Protein AF-A0A7C8YPT8-F1 (afdb_monomer)

Secondary structure (DSSP, 8-state):
--------HHHHHHHHHHHHHHHT--STTHHHHHHHHHHHHHHHHTTSPPPPHHHHHHTTPPTTHHHHHHHHHHHHHHHHHHHS-HHHHHHHHHHHHHHHHHHHHHTTT---TTTTHHHHTT--

pLDDT: mean 77.31, std 19.22, range [30.44, 97.25]

InterPro domains:
  IPR033060 Integrator complex subunit 7 [PTHR13322] (4-116)

Solvent-accessible surface area (backbone atoms only — not comparable to full-atom values): 7163 Å² total; per-residue (Å²): 131,85,82,71,79,71,90,42,47,68,53,45,44,52,50,39,52,52,37,55,55,22,59,70,42,85,53,86,62,41,34,53,52,28,51,53,54,47,34,53,48,53,48,56,52,55,71,40,74,63,82,50,72,73,54,28,61,75,69,73,46,64,87,63,52,44,54,54,33,50,51,54,40,53,52,51,52,50,51,45,44,74,74,41,54,72,68,46,33,51,53,52,51,51,35,54,52,57,44,54,56,50,50,70,75,36,76,87,78,60,66,17,88,64,49,66,66,63,60,64,75,71,75,121

Organism: Opuntia streptacantha (NCBI:txid393608)

Foldseek 3Di:
DPPPPQCALVNLVVLLVQLVVQCPDPDPPSNLVSLLVVLVVLQVQQPDADDDPVRCVVVVHDPCSSVVSVVSSVVSLVVCCVPDDPSSVVSSVVSVVVNVVVCVVCVPPHPGSCVCVVVVVVPD

Structure (mmCIF, N/CA/C/O backbone):
data_AF-A0A7C8YPT8-F1
#
_entry.id   AF-A0A7C8YPT8-F1
#
loop_
_atom_site.group_PDB
_atom_site.id
_atom_site.type_symbol
_atom_site.label_atom_id
_atom_site.label_alt_id
_atom_site.label_comp_id
_atom_site.label_asym_id
_atom_site.label_entity_id
_atom_site.label_seq_id
_atom_site.pdbx_PDB_ins_code
_atom_site.Cartn_x
_atom_site.Cartn_y
_atom_site.Cartn_z
_atom_site.occupancy
_atom_site.B_iso_or_equiv
_atom_site.auth_seq_id
_atom_site.auth_comp_id
_atom_site.auth_asym_id
_atom_site.auth_atom_id
_atom_site.pdbx_PDB_model_num
ATOM 1 N N . MET A 1 1 ? 22.168 18.082 -10.967 1.00 31.09 1 MET A N 1
ATOM 2 C CA . MET A 1 1 ? 21.171 17.054 -11.342 1.00 31.09 1 MET A CA 1
ATOM 3 C C . MET A 1 1 ? 20.945 16.193 -10.115 1.00 31.09 1 MET A C 1
ATOM 5 O O . MET A 1 1 ? 21.909 15.639 -9.609 1.00 31.09 1 MET A O 1
ATOM 9 N N . ARG A 1 2 ? 19.735 16.180 -9.546 1.00 30.44 2 ARG A N 1
ATOM 10 C CA . ARG A 1 2 ? 19.438 15.293 -8.415 1.00 30.44 2 ARG A CA 1
ATOM 11 C C . ARG A 1 2 ? 19.282 13.897 -9.022 1.00 30.44 2 ARG A C 1
ATOM 13 O O . ARG A 1 2 ? 18.336 13.697 -9.779 1.00 30.44 2 ARG A O 1
ATOM 20 N N . ASN A 1 3 ? 20.223 12.988 -8.773 1.00 33.19 3 ASN A N 1
ATOM 21 C CA . ASN A 1 3 ? 20.019 11.567 -9.043 1.00 33.19 3 ASN A CA 1
ATOM 22 C C . ASN A 1 3 ? 18.849 11.131 -8.155 1.00 33.19 3 ASN A C 1
ATOM 24 O O . ASN A 1 3 ? 19.042 10.845 -6.979 1.00 33.19 3 ASN A O 1
ATOM 28 N N . MET A 1 4 ? 17.621 11.191 -8.672 1.00 42.25 4 MET A N 1
ATOM 29 C CA . MET A 1 4 ? 16.529 10.428 -8.081 1.00 42.25 4 MET A CA 1
ATOM 30 C C . MET A 1 4 ? 16.918 8.969 -8.283 1.00 42.25 4 MET A C 1
ATOM 32 O O . MET A 1 4 ? 16.993 8.505 -9.422 1.00 42.25 4 MET A O 1
ATOM 36 N N . GLU A 1 5 ? 17.273 8.291 -7.194 1.00 54.94 5 GLU A N 1
ATOM 37 C CA . GLU A 1 5 ? 17.398 6.839 -7.177 1.00 54.94 5 GLU A CA 1
ATOM 38 C C . GLU A 1 5 ? 16.097 6.278 -7.756 1.00 54.94 5 GLU A C 1
ATOM 40 O O . GLU A 1 5 ? 15.027 6.501 -7.194 1.00 54.94 5 GLU A O 1
ATOM 45 N N . LYS A 1 6 ? 16.172 5.645 -8.933 1.00 64.62 6 LYS A N 1
ATOM 46 C CA . LYS A 1 6 ? 15.009 4.996 -9.547 1.00 64.62 6 LYS A CA 1
ATOM 47 C C . LYS A 1 6 ? 14.438 3.990 -8.552 1.00 64.62 6 LYS A C 1
ATOM 49 O O . LYS A 1 6 ? 15.214 3.248 -7.941 1.00 64.62 6 LYS A O 1
ATOM 54 N N . ILE A 1 7 ? 13.114 3.923 -8.421 1.00 69.56 7 ILE A N 1
ATOM 55 C CA . ILE A 1 7 ? 12.464 2.914 -7.583 1.00 69.56 7 ILE A CA 1
ATOM 56 C C . ILE A 1 7 ? 12.764 1.541 -8.196 1.00 69.56 7 ILE A C 1
ATOM 58 O O . ILE A 1 7 ? 12.231 1.155 -9.234 1.00 69.56 7 ILE A O 1
ATOM 62 N N . SER A 1 8 ? 13.685 0.822 -7.559 1.00 69.00 8 SER A N 1
ATOM 63 C CA . SER A 1 8 ? 14.116 -0.522 -7.946 1.00 69.00 8 SER A CA 1
ATOM 64 C C . SER A 1 8 ? 13.272 -1.589 -7.245 1.00 69.00 8 SER A C 1
ATOM 66 O O . SER A 1 8 ? 12.613 -1.299 -6.244 1.00 69.00 8 SER A O 1
ATOM 68 N N . ALA A 1 9 ? 13.342 -2.846 -7.699 1.00 69.88 9 ALA A N 1
ATOM 69 C CA . ALA A 1 9 ? 12.658 -3.950 -7.015 1.00 69.88 9 ALA A CA 1
ATOM 70 C C . ALA A 1 9 ? 13.082 -4.064 -5.536 1.00 69.88 9 ALA A C 1
ATOM 72 O O . ALA A 1 9 ? 12.248 -4.335 -4.677 1.00 69.88 9 ALA A O 1
ATOM 73 N N . MET A 1 10 ? 14.340 -3.738 -5.211 1.00 75.75 10 MET A N 1
ATOM 74 C CA . MET A 1 10 ? 14.842 -3.685 -3.833 1.00 75.75 10 MET A CA 1
ATOM 75 C C . MET A 1 10 ? 14.123 -2.623 -2.985 1.00 75.75 10 MET A C 1
ATOM 77 O O . MET A 1 10 ? 13.786 -2.878 -1.827 1.00 75.75 10 MET A O 1
ATOM 81 N N . CYS A 1 11 ? 13.833 -1.449 -3.558 1.00 81.31 11 CYS A N 1
ATOM 82 C CA . CYS A 1 11 ? 13.046 -0.416 -2.882 1.00 81.31 11 CYS A CA 1
ATOM 83 C C . CYS A 1 11 ? 11.631 -0.928 -2.580 1.00 81.31 11 CYS A C 1
ATOM 85 O O . CYS A 1 11 ? 11.171 -0.829 -1.441 1.00 81.31 11 CYS A O 1
ATOM 87 N N . VAL A 1 12 ? 10.962 -1.523 -3.573 1.00 85.06 12 VAL A N 1
ATOM 88 C CA . VAL A 1 12 ? 9.584 -2.026 -3.431 1.00 85.06 12 VAL A CA 1
ATOM 89 C C . VAL A 1 12 ? 9.517 -3.195 -2.441 1.00 85.06 12 VAL A C 1
ATOM 91 O O . VAL A 1 12 ? 8.609 -3.247 -1.609 1.00 85.06 12 VAL A O 1
ATOM 94 N N . MET A 1 13 ? 10.515 -4.081 -2.447 1.00 88.50 13 MET A N 1
ATOM 95 C CA . MET A 1 13 ? 10.669 -5.149 -1.457 1.00 88.50 13 MET A CA 1
ATOM 96 C C . MET A 1 13 ? 10.754 -4.586 -0.035 1.00 88.50 13 MET A C 1
ATOM 98 O O . MET A 1 13 ? 10.008 -5.013 0.852 1.00 88.50 13 MET A O 1
ATOM 102 N N . GLY A 1 14 ? 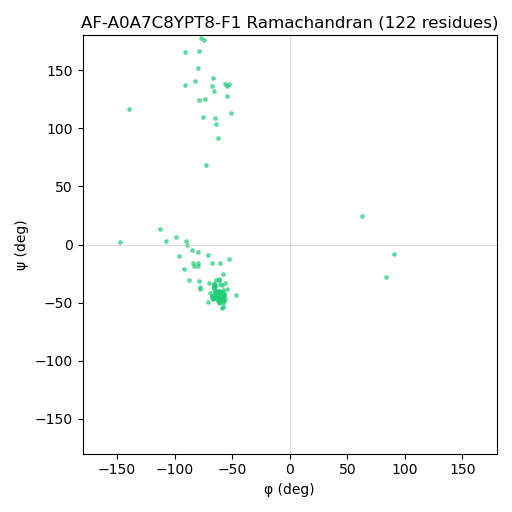11.625 -3.595 0.185 1.00 91.00 14 GLY A N 1
ATOM 103 C CA . GLY A 1 14 ? 11.753 -2.925 1.479 1.0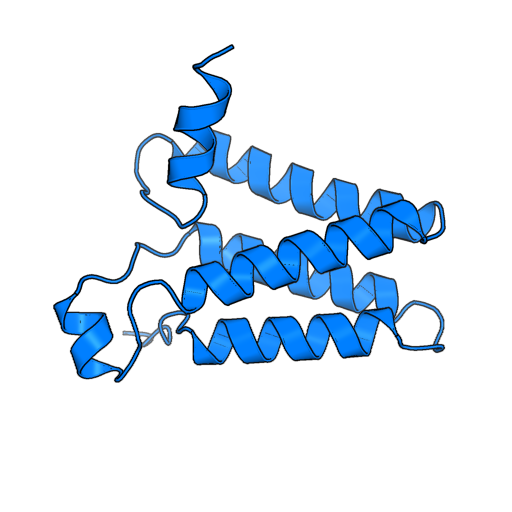0 91.00 14 GLY A CA 1
ATOM 104 C C . GLY A 1 14 ? 10.427 -2.316 1.934 1.00 91.00 14 GLY A C 1
ATOM 105 O O . GLY A 1 14 ? 10.015 -2.491 3.081 1.00 91.00 14 GLY A O 1
ATOM 106 N N . TRP A 1 15 ? 9.696 -1.685 1.015 1.00 93.38 15 TRP A N 1
ATOM 107 C CA . TRP A 1 15 ? 8.386 -1.108 1.309 1.00 93.38 15 TRP A CA 1
ATOM 108 C C . TRP A 1 15 ? 7.343 -2.163 1.671 1.00 93.38 15 TRP A C 1
ATOM 110 O O . TRP A 1 15 ? 6.578 -1.955 2.612 1.00 93.38 15 TRP A O 1
ATOM 120 N N . SER A 1 16 ? 7.331 -3.294 0.964 1.00 91.81 16 SER A N 1
ATOM 121 C CA . SER A 1 16 ? 6.472 -4.443 1.258 1.00 91.81 16 SER A CA 1
ATOM 122 C C . SER A 1 16 ? 6.729 -4.986 2.671 1.00 91.81 16 SER A C 1
ATOM 124 O O . SER A 1 16 ? 5.785 -5.255 3.413 1.00 91.81 16 SER A O 1
ATOM 126 N N . ILE A 1 17 ? 7.999 -5.114 3.072 1.00 93.62 17 ILE A N 1
ATOM 127 C CA . ILE A 1 17 ? 8.382 -5.574 4.417 1.00 93.62 17 ILE A CA 1
ATOM 128 C C . ILE A 1 17 ? 7.975 -4.554 5.487 1.00 93.62 17 ILE A C 1
ATOM 130 O O . ILE A 1 17 ? 7.436 -4.931 6.527 1.00 93.62 17 ILE A O 1
ATOM 134 N N . GLU A 1 18 ? 8.238 -3.266 5.253 1.00 95.75 18 GLU A N 1
ATOM 135 C CA . GLU A 1 18 ? 7.859 -2.200 6.184 1.00 95.75 18 GLU A CA 1
ATOM 136 C C . GLU A 1 18 ? 6.343 -2.124 6.389 1.00 95.75 18 GLU A C 1
ATOM 138 O O . GLU A 1 18 ? 5.897 -1.963 7.524 1.00 95.75 18 GLU A O 1
ATOM 143 N N . LEU A 1 19 ? 5.558 -2.272 5.316 1.00 96.69 19 LEU A N 1
ATOM 144 C CA . LEU A 1 19 ? 4.100 -2.300 5.401 1.00 96.69 19 LEU A CA 1
ATOM 145 C C . LEU A 1 19 ? 3.626 -3.477 6.254 1.00 96.69 19 LEU A C 1
ATOM 147 O O . LEU A 1 19 ? 2.855 -3.266 7.183 1.00 96.69 19 LEU A O 1
ATOM 151 N N . GLU A 1 20 ? 4.115 -4.690 5.985 1.00 95.62 20 GLU A N 1
ATOM 152 C CA . GLU A 1 20 ? 3.748 -5.878 6.767 1.00 95.62 20 GLU A CA 1
ATOM 153 C C . GLU A 1 20 ? 4.045 -5.685 8.260 1.00 95.62 20 GLU A C 1
ATOM 155 O O . GLU A 1 20 ? 3.206 -5.961 9.118 1.00 95.62 20 GLU A O 1
ATOM 160 N N . LYS A 1 21 ? 5.240 -5.173 8.582 1.00 96.50 21 LYS A N 1
ATOM 161 C CA . LYS A 1 21 ? 5.634 -4.894 9.969 1.00 96.50 21 LYS A CA 1
ATOM 162 C C . LYS A 1 21 ? 4.723 -3.852 10.617 1.00 96.50 21 LYS A C 1
ATOM 164 O O . LYS A 1 21 ? 4.328 -4.032 11.766 1.00 96.50 21 LYS A O 1
ATOM 169 N N . GLY A 1 22 ? 4.393 -2.786 9.891 1.00 96.88 22 GLY A N 1
ATOM 170 C CA . GLY A 1 22 ? 3.518 -1.721 10.373 1.00 96.88 22 GLY A CA 1
ATOM 171 C C . GLY A 1 22 ? 2.089 -2.196 10.630 1.00 96.88 22 GLY A C 1
ATOM 172 O O . GLY A 1 22 ? 1.536 -1.900 11.686 1.00 96.88 22 GLY A O 1
ATOM 173 N N . LEU A 1 23 ? 1.525 -2.996 9.721 1.00 96.06 23 LEU A N 1
ATOM 174 C CA . LEU A 1 23 ? 0.180 -3.567 9.857 1.00 96.06 23 LEU A CA 1
ATOM 175 C C . LEU A 1 23 ? 0.067 -4.538 11.040 1.00 96.06 23 LEU A C 1
ATOM 177 O O . LEU A 1 23 ? -0.956 -4.564 11.716 1.00 96.06 23 LEU A O 1
ATOM 181 N N . ARG A 1 24 ? 1.127 -5.302 11.331 1.00 94.69 24 ARG A N 1
ATOM 182 C CA . ARG A 1 24 ? 1.179 -6.225 12.483 1.00 94.69 24 ARG A CA 1
ATOM 183 C C . ARG A 1 24 ? 1.484 -5.541 13.817 1.00 94.69 24 ARG A C 1
ATOM 185 O O . ARG A 1 24 ? 1.489 -6.203 14.859 1.00 94.69 24 ARG A O 1
ATOM 192 N N . SER A 1 25 ? 1.794 -4.247 13.806 1.00 95.38 25 SER A N 1
ATOM 193 C CA . SER A 1 25 ? 2.121 -3.505 15.018 1.00 95.38 25 SER A CA 1
ATOM 194 C C . SER A 1 25 ? 0.907 -3.411 15.939 1.00 95.38 25 SER A C 1
ATOM 196 O O . SER A 1 25 ? -0.182 -3.033 15.520 1.00 95.38 25 SER A O 1
ATOM 198 N N . LYS A 1 26 ? 1.110 -3.706 17.225 1.00 92.56 26 LYS A N 1
ATOM 199 C CA . LYS A 1 26 ? 0.081 -3.541 18.267 1.00 92.56 26 LYS A CA 1
ATOM 200 C C . LYS A 1 26 ? 0.023 -2.121 18.827 1.00 92.56 26 LYS A C 1
ATOM 202 O O . LYS A 1 26 ? -0.811 -1.830 19.678 1.00 92.56 26 LYS A O 1
ATOM 207 N N . ILE A 1 27 ? 0.940 -1.255 18.398 1.00 94.50 27 ILE A N 1
ATOM 208 C CA . ILE A 1 27 ? 0.985 0.135 18.839 1.00 94.50 27 ILE A CA 1
ATOM 209 C C . ILE A 1 27 ? -0.173 0.877 18.156 1.00 94.50 27 ILE A C 1
ATOM 211 O O . ILE A 1 27 ? -0.254 0.850 16.924 1.00 94.50 27 ILE A O 1
ATOM 215 N N . PRO A 1 28 ? -1.060 1.546 18.914 1.00 90.62 28 PRO A N 1
ATOM 216 C CA . PRO A 1 28 ? -2.151 2.319 18.335 1.00 90.62 28 PRO A CA 1
ATOM 217 C C . PRO A 1 28 ? -1.637 3.348 17.321 1.00 90.62 28 PRO A C 1
ATOM 219 O O . PRO A 1 28 ? -0.635 4.014 17.560 1.00 90.62 28 PRO A O 1
ATOM 222 N N . GLY A 1 29 ? -2.312 3.467 16.178 1.00 92.31 29 GLY A N 1
ATOM 223 C CA . GLY A 1 29 ? -1.958 4.423 15.121 1.00 92.31 29 GLY A CA 1
ATOM 224 C C . GLY A 1 29 ? -0.862 3.960 14.154 1.00 92.31 29 GLY A C 1
ATOM 225 O O . GLY A 1 29 ? -0.927 4.314 12.978 1.00 92.31 29 GLY A O 1
ATOM 226 N N . HIS A 1 30 ? 0.067 3.092 14.569 1.00 95.25 30 HIS A N 1
ATOM 227 C CA . HIS A 1 30 ? 1.144 2.609 13.691 1.00 95.25 30 HIS A CA 1
ATOM 228 C C . HIS A 1 30 ? 0.652 1.936 12.392 1.00 95.25 30 HIS A C 1
ATOM 230 O O . HIS A 1 30 ? 1.219 2.224 11.334 1.00 95.25 30 HIS A O 1
ATOM 236 N N . PRO A 1 31 ? -0.393 1.081 12.406 1.00 95.75 31 PRO A N 1
ATOM 237 C CA . PRO A 1 31 ? -0.940 0.522 11.169 1.00 95.75 31 PRO A CA 1
ATOM 238 C C . PRO A 1 31 ? -1.411 1.605 10.189 1.00 95.75 31 PRO A C 1
ATOM 240 O O . PRO A 1 31 ? -1.159 1.514 8.988 1.00 95.75 31 PRO A O 1
ATOM 243 N N . ILE A 1 32 ? -2.031 2.672 10.702 1.00 97.25 32 ILE A N 1
ATOM 244 C CA . ILE A 1 32 ? -2.525 3.794 9.895 1.00 97.25 32 ILE A CA 1
ATOM 245 C C . ILE A 1 32 ? -1.363 4.578 9.285 1.00 97.25 32 ILE A C 1
ATOM 247 O O . ILE A 1 32 ? -1.389 4.885 8.092 1.00 97.25 32 ILE A O 1
ATOM 251 N N . GLU A 1 33 ? -0.321 4.858 10.065 1.00 96.88 33 GLU A N 1
ATOM 252 C CA . GLU A 1 33 ? 0.894 5.513 9.569 1.00 96.88 33 GLU A CA 1
ATOM 253 C C . GLU A 1 33 ? 1.575 4.686 8.472 1.00 96.88 33 GLU A C 1
ATOM 255 O O . GLU A 1 33 ? 1.987 5.230 7.444 1.00 96.88 33 GLU A O 1
ATOM 260 N N . ALA A 1 34 ? 1.640 3.362 8.644 1.00 97.25 34 ALA A N 1
ATOM 261 C CA . ALA A 1 34 ? 2.202 2.458 7.646 1.00 97.25 34 ALA A CA 1
ATOM 262 C C . ALA A 1 34 ? 1.408 2.490 6.329 1.00 97.25 34 ALA A C 1
ATOM 264 O O . ALA A 1 34 ? 2.005 2.581 5.251 1.00 97.25 34 ALA A O 1
ATOM 265 N N . ILE A 1 35 ? 0.072 2.497 6.408 1.00 97.12 35 ILE A N 1
ATOM 266 C CA . ILE A 1 35 ? -0.819 2.632 5.245 1.00 97.12 35 ILE A CA 1
ATOM 267 C C . ILE A 1 35 ? -0.597 3.979 4.547 1.00 97.12 35 ILE A C 1
ATOM 269 O O . ILE A 1 35 ? -0.419 4.023 3.328 1.00 97.12 35 ILE A O 1
ATOM 273 N N . GLN A 1 36 ? -0.550 5.083 5.297 1.00 95.75 36 GLN A N 1
ATOM 274 C CA . GLN A 1 36 ? -0.333 6.420 4.733 1.00 95.75 36 GLN A CA 1
ATOM 275 C C . GLN A 1 36 ? 1.038 6.549 4.059 1.00 95.75 36 GLN A C 1
ATOM 277 O O . GLN A 1 36 ? 1.133 7.058 2.936 1.00 95.75 36 GLN A O 1
ATOM 282 N N . LYS A 1 37 ? 2.095 6.040 4.705 1.00 95.75 37 LYS A N 1
ATOM 283 C CA . LYS A 1 37 ? 3.454 6.000 4.149 1.00 95.75 37 LYS A CA 1
ATOM 284 C C . LYS A 1 37 ? 3.496 5.182 2.860 1.00 95.75 37 LYS A C 1
ATOM 286 O O . LYS A 1 37 ? 4.107 5.609 1.879 1.00 95.75 37 LYS A O 1
ATOM 291 N N . MET A 1 38 ? 2.814 4.035 2.829 1.00 94.31 38 MET A N 1
ATOM 292 C CA . MET A 1 38 ? 2.690 3.240 1.608 1.00 94.31 38 MET A CA 1
ATOM 293 C C . MET A 1 38 ? 1.936 4.004 0.514 1.00 94.31 38 MET A C 1
ATOM 295 O O . MET A 1 38 ? 2.368 4.004 -0.635 1.00 94.31 38 MET A O 1
ATOM 299 N N . GLY A 1 39 ? 0.872 4.732 0.851 1.00 91.25 39 GLY A N 1
ATOM 300 C CA . GLY A 1 39 ? 0.163 5.568 -0.117 1.00 91.25 39 GLY A CA 1
ATOM 301 C C . GLY A 1 39 ? 1.048 6.627 -0.775 1.00 91.25 39 GLY A C 1
ATOM 302 O O . GLY A 1 39 ? 0.978 6.817 -1.989 1.00 91.25 39 GLY A O 1
ATOM 303 N N . GLN A 1 40 ? 1.936 7.272 -0.011 1.00 90.31 40 GLN A N 1
ATOM 304 C CA . GLN A 1 40 ? 2.919 8.214 -0.563 1.00 90.31 40 GLN A CA 1
ATOM 305 C C . GLN A 1 40 ? 3.906 7.530 -1.519 1.00 90.31 40 GLN A C 1
ATOM 307 O O . GLN A 1 40 ? 4.215 8.081 -2.576 1.00 90.31 40 GLN A O 1
ATOM 312 N N . ARG A 1 41 ? 4.356 6.320 -1.179 1.00 90.06 41 ARG A N 1
ATOM 313 C CA . ARG A 1 41 ? 5.263 5.506 -2.001 1.00 90.06 41 ARG A CA 1
ATOM 314 C C . ARG A 1 41 ? 4.611 5.037 -3.300 1.00 90.06 41 ARG A C 1
ATOM 316 O O . ARG A 1 41 ? 5.182 5.236 -4.366 1.00 90.06 41 ARG A O 1
ATOM 323 N N . LEU A 1 42 ? 3.386 4.510 -3.239 1.00 85.19 42 LEU A N 1
ATOM 324 C CA . LEU A 1 42 ? 2.604 4.131 -4.424 1.00 85.19 42 LEU A CA 1
ATOM 325 C C . LEU A 1 42 ? 2.342 5.337 -5.327 1.00 85.19 42 LEU A C 1
ATOM 327 O O . LEU A 1 42 ? 2.467 5.246 -6.548 1.00 85.19 42 LEU A O 1
ATOM 331 N N . LYS A 1 43 ? 2.041 6.490 -4.722 1.00 82.56 43 LYS A N 1
ATOM 332 C CA . LYS A 1 43 ? 1.928 7.762 -5.430 1.00 82.56 43 LYS A CA 1
ATOM 333 C C . LYS A 1 43 ? 3.223 8.099 -6.165 1.00 82.56 43 LYS A C 1
ATOM 335 O O . LYS A 1 43 ? 3.163 8.319 -7.368 1.00 82.56 43 LYS A O 1
ATOM 340 N N . GLN A 1 44 ? 4.370 8.112 -5.488 1.00 81.81 44 GLN A N 1
ATOM 341 C CA . GLN A 1 44 ? 5.669 8.385 -6.117 1.00 81.81 44 GLN A CA 1
ATOM 342 C C . GLN A 1 44 ? 5.955 7.401 -7.257 1.00 81.81 44 GLN A C 1
ATOM 344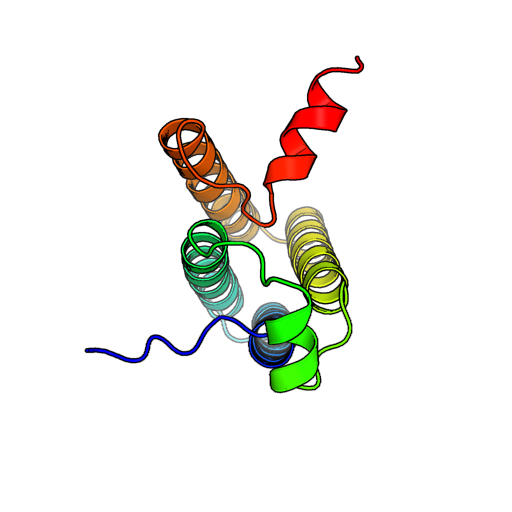 O O . GLN A 1 44 ? 6.240 7.825 -8.377 1.00 81.81 44 GLN A O 1
ATOM 349 N N . TRP A 1 45 ? 5.758 6.108 -7.011 1.00 78.94 45 TRP A N 1
ATOM 350 C CA . TRP A 1 45 ? 6.048 5.060 -7.981 1.00 78.94 45 TRP A CA 1
ATOM 351 C C . TRP A 1 45 ? 5.159 5.112 -9.223 1.00 78.94 45 TRP A C 1
ATOM 353 O O . TRP A 1 45 ? 5.640 4.932 -10.337 1.00 78.94 45 TRP A O 1
ATOM 363 N N . SER A 1 46 ? 3.885 5.484 -9.068 1.00 74.12 46 SER A N 1
ATOM 364 C CA . SER A 1 46 ? 2.970 5.688 -10.201 1.00 74.12 46 SER A CA 1
ATOM 365 C C . SER A 1 46 ? 3.421 6.787 -11.173 1.00 74.12 46 SER A C 1
ATOM 367 O O . SER A 1 46 ? 2.908 6.878 -12.289 1.00 74.12 46 SER A O 1
ATOM 369 N N . THR A 1 47 ? 4.356 7.644 -10.750 1.00 74.00 47 THR A N 1
ATOM 370 C CA . THR A 1 47 ? 4.906 8.722 -11.574 1.00 74.00 47 THR A CA 1
ATOM 371 C C . THR A 1 47 ? 6.215 8.366 -12.262 1.00 74.00 47 THR A C 1
ATOM 373 O O . THR A 1 47 ? 6.643 9.132 -13.128 1.00 74.00 47 THR A O 1
ATOM 376 N N . GLU A 1 48 ? 6.830 7.236 -11.911 1.00 72.56 48 GLU A N 1
ATOM 377 C CA . GLU A 1 48 ? 8.063 6.789 -12.544 1.00 72.56 48 GLU A CA 1
ATOM 378 C C . GLU A 1 48 ? 7.784 6.063 -13.866 1.00 72.56 48 GLU A C 1
ATOM 380 O O . GLU A 1 48 ? 6.807 5.315 -13.979 1.00 72.56 48 GLU A O 1
ATOM 385 N N . PRO A 1 49 ? 8.625 6.282 -14.892 1.00 67.44 49 PRO A N 1
ATOM 386 C CA . PRO A 1 49 ? 8.549 5.507 -16.120 1.00 67.44 49 PRO A CA 1
ATOM 387 C C . PRO A 1 49 ? 8.930 4.049 -15.841 1.00 67.44 49 PRO A C 1
ATOM 389 O O . PRO A 1 49 ? 9.853 3.788 -15.067 1.00 67.44 49 PRO A O 1
ATOM 392 N N . GLN A 1 50 ? 8.266 3.104 -16.514 1.00 67.44 50 GLN A N 1
ATOM 393 C CA . GLN A 1 50 ? 8.691 1.703 -16.504 1.00 67.44 50 GLN A CA 1
ATOM 394 C C . GLN A 1 50 ? 10.172 1.582 -16.888 1.00 67.44 50 GLN A C 1
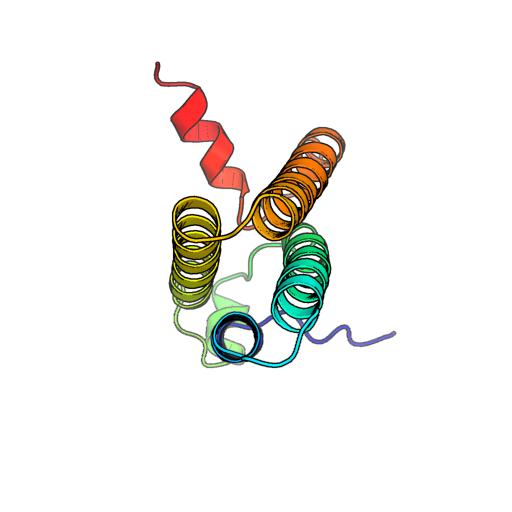ATOM 396 O O . GLN A 1 50 ? 10.667 2.265 -17.792 1.00 67.44 50 GLN A O 1
ATOM 401 N N . LEU A 1 51 ? 10.890 0.714 -16.176 1.00 68.12 51 LEU A N 1
ATOM 402 C CA . LEU A 1 51 ? 12.295 0.462 -16.455 1.00 68.12 51 LEU A CA 1
ATOM 403 C C . LEU A 1 51 ? 12.426 -0.237 -17.816 1.00 68.12 51 LEU A C 1
ATOM 405 O O . LEU A 1 51 ? 11.687 -1.156 -18.149 1.00 68.12 51 LEU A O 1
ATOM 409 N N . THR A 1 52 ? 13.386 0.201 -18.626 1.00 69.56 52 THR A N 1
ATOM 410 C CA . THR A 1 52 ? 13.727 -0.475 -19.884 1.00 69.56 52 THR A CA 1
ATOM 411 C C . THR A 1 52 ? 14.608 -1.692 -19.602 1.00 69.56 52 THR A C 1
ATOM 413 O O . THR A 1 52 ? 15.416 -1.643 -18.675 1.00 69.56 52 THR A O 1
ATOM 416 N N . MET A 1 53 ? 14.565 -2.725 -20.449 1.00 70.06 53 MET A N 1
ATOM 417 C CA . MET A 1 53 ? 15.409 -3.930 -20.313 1.00 70.06 53 MET A CA 1
ATOM 418 C C . MET A 1 53 ? 16.904 -3.653 -20.037 1.00 70.06 53 MET A C 1
ATOM 420 O O . MET A 1 53 ? 17.439 -4.262 -19.113 1.00 70.06 53 MET A O 1
ATOM 424 N N . PRO A 1 54 ? 17.581 -2.692 -20.705 1.00 74.81 54 PRO A N 1
ATOM 425 C CA . PRO A 1 54 ? 18.980 -2.371 -20.397 1.00 74.81 54 PRO A CA 1
ATOM 426 C C . PRO A 1 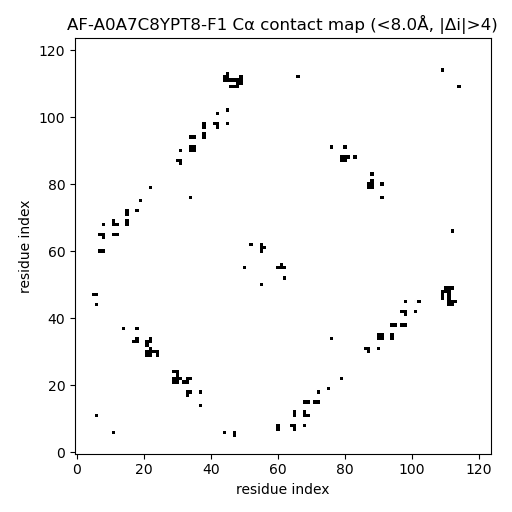54 ? 19.206 -1.870 -18.963 1.00 74.81 54 PRO A C 1
ATOM 428 O O . PRO A 1 54 ? 20.265 -2.088 -18.383 1.00 74.81 54 PRO A O 1
ATOM 431 N N . VAL A 1 55 ? 18.205 -1.208 -18.375 1.00 70.06 55 VAL A N 1
ATOM 432 C CA . VAL A 1 55 ? 18.263 -0.698 -16.999 1.00 70.06 55 VAL A CA 1
ATOM 433 C C . VAL A 1 55 ? 18.033 -1.826 -15.997 1.00 70.06 55 VAL A C 1
ATOM 435 O O . VAL A 1 55 ? 18.723 -1.855 -14.984 1.00 70.06 55 VAL A O 1
ATOM 438 N N . TYR A 1 56 ? 17.134 -2.776 -16.290 1.00 70.38 56 TYR A N 1
ATOM 439 C CA . TYR A 1 56 ? 17.006 -4.001 -15.489 1.00 70.38 56 TYR A CA 1
ATOM 440 C C . TYR A 1 56 ? 18.346 -4.750 -15.431 1.00 70.38 56 TYR A C 1
ATOM 442 O O . TYR A 1 56 ? 18.836 -5.032 -14.339 1.00 70.38 56 TYR A O 1
ATOM 450 N N . SER A 1 57 ? 18.999 -4.965 -16.581 1.00 73.38 57 SER A N 1
ATOM 451 C CA . SER A 1 57 ? 20.307 -5.635 -16.645 1.00 73.38 57 SER A CA 1
ATOM 452 C C . SER A 1 57 ? 21.414 -4.877 -15.904 1.00 73.38 57 SER A C 1
ATOM 454 O O . SER A 1 57 ? 22.189 -5.497 -15.182 1.00 73.38 57 SER A O 1
ATOM 456 N N . MET A 1 58 ? 21.479 -3.547 -16.033 1.00 75.69 58 MET A N 1
ATOM 457 C CA . MET A 1 58 ? 22.481 -2.722 -15.340 1.00 75.69 58 MET A CA 1
ATOM 458 C C . MET A 1 58 ? 22.314 -2.744 -13.813 1.00 75.69 58 MET A C 1
ATOM 460 O O . MET A 1 58 ? 23.303 -2.678 -13.088 1.00 75.69 58 MET A O 1
ATOM 464 N N . LEU A 1 59 ? 21.074 -2.823 -13.327 1.00 67.31 59 LEU A N 1
ATOM 465 C CA . LEU A 1 59 ? 20.757 -2.848 -11.897 1.00 67.31 59 LEU A CA 1
ATOM 466 C C . LEU A 1 59 ? 20.728 -4.270 -11.309 1.00 67.31 59 LEU A C 1
ATOM 468 O O . LEU A 1 59 ? 20.452 -4.419 -10.122 1.00 67.31 59 LEU A O 1
ATOM 472 N N . GLY A 1 60 ? 20.983 -5.306 -12.119 1.00 69.06 60 GLY A N 1
ATOM 473 C CA . GLY A 1 60 ? 20.876 -6.705 -11.695 1.00 69.06 60 GLY A CA 1
ATOM 474 C C . GLY A 1 60 ? 19.454 -7.116 -11.295 1.00 69.06 60 GLY A C 1
ATOM 475 O O . GLY A 1 60 ? 19.285 -8.032 -10.497 1.00 69.06 60 GLY A O 1
ATOM 476 N N . LEU A 1 61 ? 18.438 -6.418 -11.810 1.00 69.38 61 LEU A N 1
ATOM 477 C CA . LEU A 1 61 ? 17.033 -6.642 -11.479 1.00 69.38 61 LEU A CA 1
ATOM 478 C C . LEU A 1 61 ? 16.410 -7.649 -12.446 1.00 69.38 61 LEU A C 1
ATOM 480 O O . LEU A 1 61 ? 16.601 -7.547 -13.662 1.00 69.38 61 LEU A O 1
ATOM 484 N N . VAL A 1 62 ? 15.607 -8.575 -11.922 1.00 74.31 62 VAL A N 1
ATOM 485 C CA . VAL A 1 62 ? 14.815 -9.486 -12.753 1.00 74.31 62 VAL A CA 1
ATOM 486 C C . VAL A 1 62 ? 13.571 -8.738 -13.254 1.00 74.31 62 VAL A C 1
ATOM 488 O O . VAL A 1 62 ? 12.809 -8.211 -12.438 1.00 74.31 62 VAL A O 1
ATOM 491 N N . PRO A 1 63 ? 13.327 -8.659 -14.577 1.00 69.44 63 PRO A N 1
ATOM 492 C CA . PRO A 1 63 ? 12.114 -8.039 -15.103 1.00 69.44 63 PRO A CA 1
ATOM 493 C C . PRO A 1 63 ? 10.854 -8.673 -14.496 1.00 69.44 63 PRO A C 1
ATOM 495 O O . PRO A 1 63 ? 10.694 -9.892 -14.533 1.00 69.44 63 PRO A O 1
ATOM 498 N N . GLY A 1 64 ? 9.957 -7.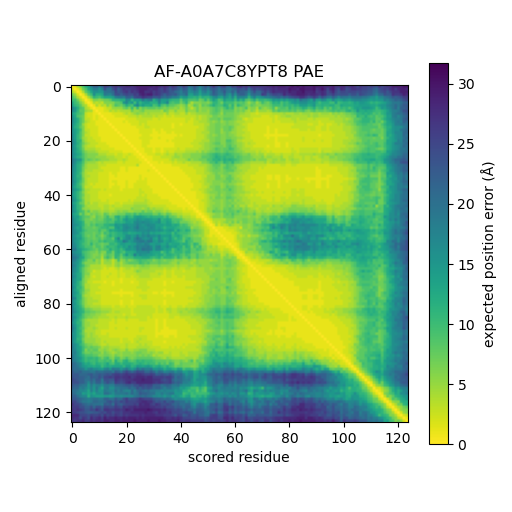851 -13.947 1.00 70.38 64 GLY A N 1
ATOM 499 C CA . GLY A 1 64 ? 8.694 -8.296 -13.347 1.00 70.38 64 GLY A CA 1
ATOM 500 C C . GLY A 1 64 ? 8.750 -8.617 -11.848 1.00 70.38 64 GLY A C 1
ATOM 501 O O . GLY A 1 64 ? 7.698 -8.805 -11.236 1.00 70.38 64 GLY A O 1
ATOM 502 N N . GLU A 1 65 ? 9.929 -8.640 -11.226 1.00 75.25 65 GLU A N 1
ATOM 503 C CA . GLU A 1 65 ? 10.068 -8.823 -9.772 1.00 75.25 65 GLU A CA 1
ATOM 504 C C . GLU A 1 65 ? 9.473 -7.643 -8.982 1.00 75.25 65 GLU A C 1
ATOM 506 O O . GLU A 1 65 ? 8.820 -7.807 -7.951 1.00 75.25 65 GLU A O 1
ATOM 511 N N . ASP A 1 66 ? 9.620 -6.438 -9.520 1.00 72.94 66 ASP A N 1
ATOM 512 C CA . ASP A 1 66 ? 8.963 -5.228 -9.041 1.00 72.94 66 ASP A CA 1
ATOM 513 C C . ASP A 1 66 ? 7.431 -5.368 -9.034 1.00 72.94 66 ASP A C 1
ATOM 515 O O . ASP A 1 66 ? 6.785 -5.021 -8.041 1.00 72.94 66 ASP A O 1
ATOM 519 N N . ARG A 1 67 ? 6.846 -5.954 -10.087 1.00 76.81 67 ARG A N 1
ATOM 520 C CA . ARG A 1 67 ? 5.404 -6.241 -10.146 1.00 76.81 67 ARG A CA 1
ATOM 521 C C . ARG A 1 67 ? 4.970 -7.239 -9.073 1.00 76.81 67 ARG A C 1
ATOM 523 O O . ARG A 1 67 ? 3.949 -7.011 -8.432 1.00 76.81 67 ARG A O 1
ATOM 530 N N . LEU A 1 68 ? 5.761 -8.282 -8.819 1.00 83.94 68 LEU A N 1
ATOM 531 C CA . LEU A 1 68 ? 5.470 -9.252 -7.759 1.00 83.94 68 LEU A CA 1
ATOM 532 C C . LEU A 1 68 ? 5.370 -8.571 -6.387 1.00 83.94 68 LEU A C 1
ATOM 534 O O . LEU A 1 68 ? 4.445 -8.844 -5.619 1.00 83.94 68 LEU A O 1
ATOM 538 N N . PHE A 1 69 ? 6.275 -7.637 -6.083 1.00 83.44 69 PHE A N 1
ATOM 539 C CA . PHE A 1 69 ? 6.187 -6.871 -4.839 1.00 83.44 69 PHE A CA 1
ATOM 540 C C . PHE A 1 69 ? 5.009 -5.889 -4.823 1.00 83.44 69 PHE A C 1
ATOM 542 O O . PHE A 1 69 ? 4.416 -5.690 -3.760 1.00 83.44 69 PHE A O 1
ATOM 549 N N . ALA A 1 70 ? 4.629 -5.310 -5.968 1.00 81.75 70 ALA A N 1
ATOM 550 C CA . ALA A 1 70 ? 3.420 -4.489 -6.072 1.00 81.75 70 ALA A CA 1
ATOM 551 C C . ALA A 1 70 ? 2.163 -5.293 -5.725 1.00 81.75 70 ALA A C 1
ATOM 553 O O . ALA A 1 70 ? 1.380 -4.871 -4.872 1.00 81.75 70 ALA A O 1
ATOM 554 N N . ASP A 1 71 ? 2.003 -6.470 -6.328 1.00 87.00 71 ASP A N 1
ATOM 555 C CA . ASP A 1 71 ? 0.863 -7.355 -6.087 1.00 87.00 71 ASP A CA 1
ATOM 556 C C . ASP A 1 71 ? 0.818 -7.778 -4.614 1.00 87.00 71 ASP A C 1
ATOM 558 O O . ASP A 1 71 ? -0.231 -7.740 -3.969 1.00 87.00 71 ASP A O 1
ATOM 562 N N . ALA A 1 72 ? 1.981 -8.068 -4.028 1.00 91.06 72 ALA A N 1
ATOM 563 C CA . ALA A 1 72 ? 2.088 -8.401 -2.616 1.00 91.06 72 ALA A CA 1
ATOM 564 C C . ALA A 1 72 ? 1.722 -7.217 -1.692 1.00 91.06 72 ALA A C 1
ATOM 566 O O . ALA A 1 72 ? 1.182 -7.428 -0.604 1.00 91.06 72 ALA A O 1
ATOM 567 N N . ILE A 1 73 ? 2.006 -5.969 -2.077 1.00 92.06 73 ILE A N 1
ATOM 568 C CA . ILE A 1 73 ? 1.554 -4.773 -1.343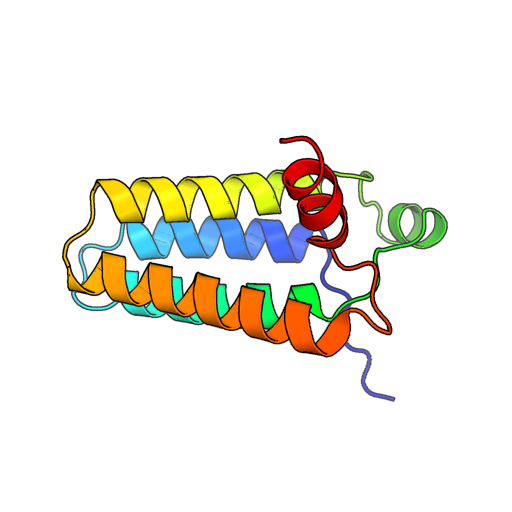 1.00 92.06 73 ILE A CA 1
ATOM 569 C C . ILE A 1 73 ? 0.030 -4.636 -1.438 1.00 92.06 73 ILE A C 1
ATOM 571 O O . ILE A 1 73 ? -0.625 -4.407 -0.420 1.00 92.06 73 ILE A O 1
ATOM 575 N N . LEU A 1 74 ? -0.535 -4.795 -2.637 1.00 91.38 74 LEU A N 1
ATOM 576 C CA . LEU A 1 74 ? -1.978 -4.692 -2.867 1.00 91.38 74 LEU A CA 1
ATOM 577 C C . LEU A 1 74 ? -2.752 -5.745 -2.073 1.00 91.38 74 LEU A C 1
ATOM 579 O O . LEU A 1 74 ? -3.725 -5.404 -1.403 1.00 91.38 74 LEU A O 1
ATOM 583 N N . LEU A 1 75 ? -2.282 -6.993 -2.082 1.00 94.56 75 LEU A N 1
ATOM 584 C CA . LEU A 1 75 ? -2.880 -8.085 -1.314 1.00 94.56 75 LEU A CA 1
ATOM 585 C C . LEU A 1 75 ? -2.861 -7.810 0.194 1.00 94.56 75 LEU A C 1
ATOM 587 O O . LEU A 1 75 ? -3.866 -8.033 0.859 1.00 94.56 75 LEU A O 1
ATOM 591 N N . ARG A 1 76 ? -1.769 -7.257 0.735 1.00 95.31 76 ARG A N 1
ATOM 592 C CA . ARG A 1 76 ? -1.695 -6.880 2.161 1.00 95.31 76 ARG A CA 1
ATOM 593 C C . ARG A 1 76 ? -2.659 -5.763 2.529 1.00 95.31 76 ARG A C 1
ATOM 595 O O . ARG A 1 76 ? -3.270 -5.802 3.591 1.00 95.31 76 ARG A O 1
ATOM 602 N N . LEU A 1 77 ? -2.797 -4.761 1.662 1.00 95.88 77 LEU A N 1
ATOM 603 C CA . LEU A 1 77 ? -3.781 -3.699 1.865 1.00 95.88 77 LEU A CA 1
ATOM 604 C C . LEU A 1 77 ? -5.211 -4.248 1.773 1.00 95.88 77 LEU A C 1
ATOM 606 O O . LEU A 1 77 ? -6.064 -3.820 2.542 1.00 95.88 77 LEU A O 1
ATOM 610 N N . ALA A 1 78 ? -5.477 -5.204 0.881 1.00 95.94 78 ALA A N 1
ATOM 611 C CA . ALA A 1 78 ? -6.778 -5.863 0.788 1.00 95.94 78 ALA A CA 1
ATOM 612 C C . ALA A 1 78 ? -7.088 -6.696 2.043 1.00 95.94 78 ALA A C 1
ATOM 614 O O . ALA A 1 78 ? -8.174 -6.570 2.606 1.00 95.94 78 ALA A O 1
ATOM 615 N N . ASP A 1 79 ? -6.126 -7.476 2.532 1.00 96.38 79 ASP A N 1
ATOM 616 C CA . ASP A 1 79 ? -6.267 -8.254 3.767 1.00 96.38 79 ASP A CA 1
ATOM 617 C C . ASP A 1 79 ? -6.522 -7.350 4.986 1.00 96.38 79 ASP A C 1
ATOM 619 O O . ASP A 1 79 ? -7.478 -7.554 5.741 1.00 96.38 79 ASP A O 1
ATOM 623 N N . ALA A 1 80 ? -5.755 -6.261 5.117 1.00 96.12 80 ALA A N 1
ATOM 624 C CA . A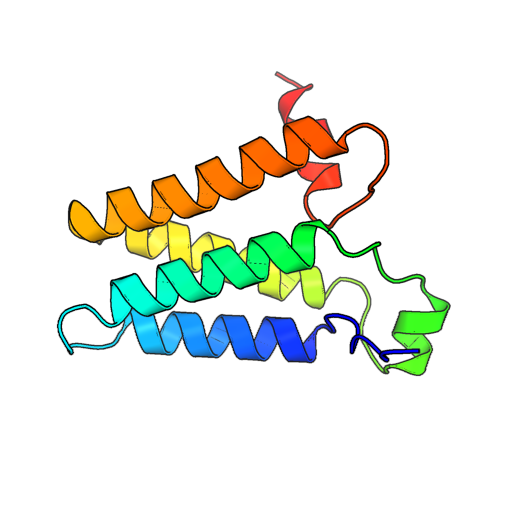LA A 1 80 ? -5.962 -5.251 6.156 1.00 96.12 80 ALA A CA 1
ATOM 625 C C . ALA A 1 80 ? -7.309 -4.519 6.021 1.00 96.12 80 ALA A C 1
ATOM 627 O O . ALA A 1 80 ? -7.893 -4.105 7.020 1.00 96.12 80 ALA A O 1
ATOM 628 N N . PHE A 1 81 ? -7.830 -4.357 4.803 1.00 97.00 81 PHE A N 1
ATOM 629 C CA . PHE A 1 81 ? -9.156 -3.785 4.582 1.00 97.00 81 PHE A CA 1
ATOM 630 C C . PHE A 1 81 ? -10.264 -4.728 5.058 1.00 97.00 81 PHE A C 1
ATOM 632 O O . PHE A 1 81 ? -11.227 -4.277 5.679 1.00 97.00 81 PHE A O 1
ATOM 639 N N . VAL A 1 82 ? -10.135 -6.028 4.786 1.00 96.75 82 VAL A N 1
ATOM 640 C CA . VAL A 1 82 ? -11.122 -7.037 5.197 1.00 96.75 82 VAL A CA 1
ATOM 641 C C . VAL A 1 82 ? -11.145 -7.192 6.718 1.00 96.75 82 VAL A C 1
ATOM 643 O O . VAL A 1 82 ? -12.223 -7.222 7.315 1.00 96.75 82 VAL A O 1
ATOM 646 N N . THR A 1 83 ? -9.970 -7.253 7.344 1.00 94.62 83 THR A N 1
ATOM 647 C CA . THR A 1 83 ? -9.816 -7.566 8.776 1.00 94.62 83 THR A CA 1
ATOM 648 C C . THR A 1 83 ? -9.804 -6.339 9.692 1.00 94.62 83 THR A C 1
ATOM 650 O O . THR A 1 83 ? -10.069 -6.465 10.888 1.00 94.62 83 THR A O 1
ATOM 653 N N . GLY A 1 84 ? -9.508 -5.153 9.155 1.00 92.50 84 GLY A N 1
ATOM 654 C CA . GLY A 1 84 ? -9.319 -3.928 9.925 1.00 92.50 84 GLY A CA 1
ATOM 655 C C . GLY A 1 84 ? -10.604 -3.234 10.383 1.00 92.50 84 GLY A C 1
ATOM 656 O O . GLY A 1 84 ? -11.716 -3.489 9.907 1.00 92.50 84 GLY A O 1
ATOM 657 N N . ASP A 1 85 ? -10.427 -2.292 11.306 1.00 94.00 85 ASP A N 1
ATOM 658 C CA . ASP A 1 85 ? -11.486 -1.412 11.794 1.00 94.00 85 ASP A CA 1
ATOM 659 C C . ASP A 1 85 ? -11.866 -0.323 10.768 1.00 94.00 85 ASP A C 1
ATOM 661 O O . ASP A 1 85 ? -11.275 -0.187 9.693 1.00 94.00 85 ASP A O 1
ATOM 665 N N . ASN A 1 86 ? -12.882 0.483 11.088 1.00 96.38 86 ASN A N 1
ATOM 666 C CA . ASN A 1 86 ? -13.351 1.532 10.179 1.00 96.38 86 ASN A CA 1
ATOM 667 C C . ASN A 1 86 ? -12.264 2.569 9.862 1.00 96.38 86 ASN A C 1
ATOM 669 O O . ASN A 1 86 ? -12.203 3.064 8.737 1.00 96.38 86 ASN A O 1
ATOM 673 N N . VAL A 1 87 ? -11.387 2.876 10.822 1.00 95.69 87 VAL A N 1
ATOM 674 C CA . VAL A 1 87 ? -10.280 3.823 10.629 1.00 95.69 87 VAL A CA 1
ATOM 675 C C . VAL A 1 87 ? -9.295 3.276 9.594 1.00 95.69 87 VAL A C 1
ATOM 677 O O . VAL A 1 87 ? -8.927 3.982 8.652 1.00 95.69 87 VAL A O 1
ATOM 680 N N . THR A 1 88 ? -8.935 2.000 9.720 1.00 95.62 88 THR A N 1
ATOM 681 C CA . THR A 1 88 ? -8.057 1.280 8.790 1.00 95.62 88 THR A CA 1
ATOM 682 C C . THR A 1 88 ? -8.657 1.244 7.389 1.00 95.62 88 THR A C 1
ATOM 684 O O . THR A 1 88 ? -7.992 1.607 6.415 1.00 95.62 88 THR A O 1
ATOM 687 N N . LYS A 1 89 ? -9.946 0.906 7.279 1.00 97.25 89 LYS A N 1
ATOM 688 C CA . LYS A 1 89 ? -10.672 0.885 6.001 1.00 97.25 89 LYS A CA 1
ATOM 689 C C . LYS A 1 89 ? -10.666 2.248 5.312 1.00 97.25 89 LYS A C 1
ATOM 691 O O . LYS A 1 89 ? -10.348 2.331 4.125 1.00 97.25 89 LYS A O 1
ATOM 696 N N . ILE A 1 90 ? -10.960 3.321 6.050 1.00 96.94 90 ILE A N 1
ATOM 697 C CA . ILE A 1 90 ? -10.939 4.695 5.523 1.00 96.94 90 ILE A CA 1
ATOM 698 C C . ILE A 1 90 ? -9.530 5.075 5.052 1.00 96.94 90 ILE A C 1
ATOM 700 O O . ILE A 1 90 ? -9.381 5.649 3.970 1.00 96.94 90 ILE A O 1
ATOM 704 N N . ALA A 1 91 ? -8.492 4.740 5.823 1.00 96.25 91 ALA A N 1
ATOM 705 C CA . ALA A 1 91 ? -7.109 5.016 5.441 1.00 96.25 91 ALA A CA 1
ATOM 706 C C . ALA A 1 91 ? -6.738 4.328 4.116 1.00 96.25 91 ALA A C 1
ATOM 708 O O . ALA A 1 91 ? -6.191 4.974 3.220 1.00 96.25 91 ALA A O 1
ATOM 709 N N . ILE A 1 92 ? -7.099 3.053 3.958 1.00 96.50 92 ILE A N 1
ATOM 710 C CA . ILE A 1 92 ? -6.829 2.270 2.744 1.00 96.50 92 ILE A CA 1
ATOM 711 C C . ILE A 1 92 ? -7.599 2.830 1.541 1.00 96.50 92 ILE A C 1
ATOM 713 O O . ILE A 1 92 ? -7.006 3.064 0.485 1.00 96.50 92 ILE A O 1
ATOM 717 N N . ILE A 1 93 ? -8.894 3.129 1.700 1.00 95.81 93 ILE A N 1
ATOM 718 C CA . ILE A 1 93 ? -9.709 3.751 0.643 1.00 95.81 93 ILE A CA 1
ATOM 719 C C . ILE A 1 93 ? -9.089 5.080 0.192 1.00 95.81 93 ILE A C 1
ATOM 721 O O . ILE A 1 93 ? -8.981 5.335 -1.008 1.00 95.81 93 ILE A O 1
ATOM 725 N N . ASN A 1 94 ? -8.635 5.916 1.131 1.00 93.94 94 ASN A N 1
ATOM 726 C CA . ASN A 1 94 ? -7.997 7.192 0.808 1.00 93.94 94 ASN A CA 1
ATOM 727 C C . ASN A 1 94 ? -6.715 7.011 -0.011 1.00 93.94 94 ASN A C 1
ATOM 729 O O . ASN A 1 94 ? -6.490 7.768 -0.962 1.00 93.94 94 ASN A O 1
ATOM 733 N N . VAL A 1 95 ? -5.905 5.996 0.308 1.00 91.44 95 VAL A N 1
ATOM 734 C CA . VAL A 1 95 ? -4.725 5.644 -0.491 1.00 91.44 95 VAL A CA 1
ATOM 735 C C . VAL A 1 95 ? -5.137 5.315 -1.926 1.00 91.44 95 VAL A C 1
ATOM 737 O O . VAL A 1 95 ? -4.667 5.983 -2.851 1.00 91.44 95 VAL A O 1
ATOM 740 N N . PHE A 1 96 ? -6.070 4.381 -2.124 1.00 88.56 96 PHE A N 1
ATOM 741 C CA . PHE A 1 96 ? -6.521 3.981 -3.463 1.00 88.56 96 PHE A CA 1
ATOM 742 C C . PHE A 1 96 ? -7.151 5.131 -4.255 1.00 88.56 96 PHE A C 1
ATOM 744 O O . PHE A 1 96 ? -6.777 5.361 -5.409 1.00 88.56 96 PHE A O 1
ATOM 751 N N . LEU A 1 97 ? -8.042 5.914 -3.641 1.00 87.38 97 LEU A N 1
ATOM 752 C CA . LEU A 1 97 ? -8.652 7.082 -4.284 1.00 87.38 97 LEU A CA 1
ATOM 753 C C . LEU A 1 97 ? -7.599 8.105 -4.721 1.00 87.38 97 LEU A C 1
ATOM 755 O O . LEU A 1 97 ? -7.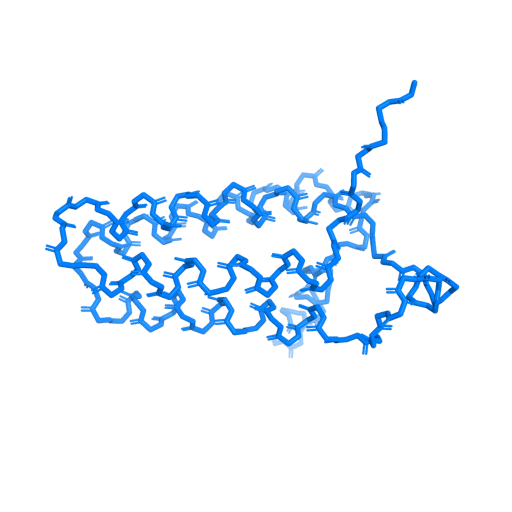704 8.673 -5.812 1.00 87.38 97 LEU A O 1
ATOM 759 N N . SER A 1 98 ? -6.575 8.341 -3.895 1.00 82.75 98 SER A N 1
ATOM 760 C CA . SER A 1 98 ? -5.494 9.273 -4.226 1.00 82.75 98 SER A CA 1
ATOM 761 C C . SER A 1 98 ? -4.649 8.796 -5.413 1.00 82.75 98 SER A C 1
ATOM 763 O O . SER A 1 98 ? -4.217 9.625 -6.221 1.00 82.75 98 SER A O 1
ATOM 765 N N . THR A 1 99 ? -4.457 7.482 -5.549 1.00 77.06 99 THR A N 1
ATOM 766 C CA . THR A 1 99 ? -3.748 6.853 -6.670 1.00 77.06 99 THR A CA 1
ATOM 767 C C . THR A 1 99 ? -4.579 6.945 -7.949 1.00 77.06 99 THR A C 1
ATOM 769 O O . THR A 1 99 ? -4.103 7.472 -8.954 1.00 77.06 99 THR A O 1
ATOM 772 N N . VAL A 1 100 ? -5.862 6.563 -7.904 1.00 75.62 100 VAL A N 1
ATOM 773 C CA . VAL A 1 100 ? -6.773 6.617 -9.065 1.00 75.62 100 VAL A CA 1
ATOM 774 C C . VAL A 1 100 ? -6.923 8.041 -9.604 1.00 75.62 100 VAL A C 1
ATOM 776 O O . VAL A 1 100 ? -6.868 8.257 -10.818 1.00 75.62 100 VAL A O 1
ATOM 779 N N . ARG A 1 101 ? -7.079 9.037 -8.720 1.00 76.94 101 ARG A N 1
ATOM 780 C CA . ARG A 1 101 ? -7.169 10.455 -9.115 1.00 76.94 101 ARG A CA 1
ATOM 781 C C . ARG A 1 101 ? -5.929 10.924 -9.876 1.00 76.94 101 ARG A C 1
ATOM 783 O O . ARG A 1 101 ? -6.057 11.719 -10.800 1.00 76.94 101 ARG A O 1
ATOM 790 N N . GLN A 1 102 ? -4.749 10.424 -9.524 1.00 70.69 102 GLN A N 1
ATOM 791 C CA . GLN A 1 102 ? -3.509 10.777 -10.215 1.00 70.69 102 GLN A CA 1
ATOM 792 C C . GLN A 1 102 ? -3.336 10.060 -11.545 1.00 70.69 102 GLN A C 1
ATOM 794 O O . GLN A 1 102 ? -2.852 10.668 -12.496 1.00 70.69 102 GLN A O 1
ATOM 799 N N . CYS A 1 103 ? -3.763 8.800 -11.643 1.00 64.25 103 CYS A N 1
ATOM 800 C CA . CYS A 1 103 ? -3.807 8.110 -12.927 1.00 64.25 103 CYS A CA 1
ATOM 801 C C . CYS A 1 103 ? -4.704 8.888 -13.901 1.00 64.25 103 CYS A C 1
ATOM 803 O O . CYS A 1 103 ? -4.256 9.215 -14.996 1.00 64.25 103 CYS A O 1
ATOM 805 N N . LYS A 1 104 ? -5.907 9.302 -13.460 1.00 63.84 104 LYS A N 1
ATOM 806 C CA . LYS A 1 104 ? -6.871 10.099 -14.251 1.00 63.84 104 LYS A CA 1
ATOM 807 C C . LYS A 1 104 ? -6.288 11.394 -14.829 1.00 63.84 104 LYS A C 1
ATOM 809 O O . LYS A 1 104 ? -6.593 11.728 -15.967 1.00 63.84 104 LYS A O 1
ATOM 814 N N . THR A 1 105 ? -5.426 12.097 -14.095 1.00 59.59 105 THR A N 1
ATOM 815 C CA . THR A 1 105 ? -4.796 13.341 -14.576 1.00 59.59 105 THR A CA 1
ATOM 816 C C . THR A 1 105 ? -3.563 13.108 -15.453 1.00 59.59 105 THR A C 1
ATOM 818 O O . THR A 1 105 ? -3.171 14.004 -16.200 1.00 59.59 105 THR A O 1
ATOM 821 N N . LYS A 1 106 ? -2.951 11.918 -15.395 1.00 54.62 106 LYS A N 1
ATOM 822 C CA . LYS A 1 106 ? -1.711 11.572 -16.111 1.00 54.62 106 LYS A CA 1
ATOM 823 C C . LYS A 1 106 ? -1.883 10.622 -17.300 1.00 54.62 106 LYS A C 1
ATOM 825 O O . LYS A 1 106 ? -0.878 10.333 -17.952 1.00 54.62 106 LYS A O 1
ATOM 830 N N . TYR A 1 107 ? -3.111 10.217 -17.651 1.00 48.12 107 TYR A N 1
ATOM 831 C CA . TYR A 1 107 ? -3.415 9.403 -18.849 1.00 48.12 107 TYR A CA 1
ATOM 832 C C . TYR A 1 107 ? -2.852 9.967 -20.166 1.00 48.12 107 TYR A C 1
ATOM 834 O O . TYR A 1 107 ? -2.798 9.250 -21.155 1.00 48.12 107 TYR A O 1
ATOM 842 N N . ALA A 1 108 ? -2.383 11.217 -20.194 1.00 47.16 108 ALA A N 1
ATOM 843 C CA . ALA A 1 108 ? -1.714 11.776 -21.360 1.00 47.16 108 ALA A CA 1
ATOM 844 C C . ALA A 1 108 ? -0.229 11.375 -21.519 1.00 47.16 108 ALA A C 1
ATOM 846 O O . ALA A 1 108 ? 0.301 11.581 -22.608 1.00 47.16 108 ALA A O 1
ATOM 847 N N . ARG A 1 109 ? 0.490 10.883 -20.484 1.00 46.75 109 ARG A N 1
ATOM 848 C CA . ARG A 1 109 ? 1.974 10.784 -20.562 1.00 46.75 109 ARG A CA 1
ATOM 849 C C . ARG A 1 109 ? 2.710 9.639 -19.845 1.00 46.75 109 ARG A C 1
ATOM 851 O O . ARG A 1 109 ? 3.934 9.635 -19.934 1.00 46.75 109 ARG A O 1
ATOM 858 N N . ALA A 1 110 ? 2.081 8.678 -19.163 1.00 48.91 110 ALA A N 1
ATOM 859 C CA . ALA A 1 110 ? 2.871 7.666 -18.436 1.00 48.91 110 ALA A CA 1
ATOM 860 C C . ALA A 1 110 ? 2.334 6.229 -18.517 1.00 48.91 110 ALA A C 1
ATOM 862 O O . ALA A 1 110 ? 1.290 5.904 -17.955 1.00 48.91 110 ALA A O 1
ATOM 863 N N . HIS A 1 111 ? 3.139 5.350 -19.120 1.00 53.25 111 HIS A N 1
ATOM 864 C CA . HIS A 1 111 ? 3.120 3.902 -18.907 1.00 53.25 111 HIS A CA 1
ATOM 865 C C . HIS A 1 111 ? 3.708 3.578 -17.517 1.00 53.25 111 HIS A C 1
ATOM 867 O O . HIS A 1 111 ? 4.827 3.087 -17.415 1.00 53.25 111 HIS A O 1
ATOM 873 N N . GLY A 1 112 ? 3.016 3.948 -16.435 1.00 55.81 112 GLY A N 1
ATOM 874 C CA . GLY A 1 112 ? 3.392 3.553 -15.066 1.00 55.81 112 GLY A CA 1
ATOM 875 C C . GLY A 1 112 ? 2.993 2.101 -14.760 1.00 55.81 112 GLY A C 1
ATOM 876 O O . GLY A 1 112 ? 2.351 1.455 -15.581 1.00 55.81 112 GLY A O 1
ATOM 877 N N . ILE A 1 113 ? 3.304 1.574 -13.571 1.00 56.88 113 ILE A N 1
ATOM 878 C CA . ILE A 1 113 ? 2.978 0.176 -13.188 1.00 56.88 113 ILE A CA 1
ATOM 879 C C . ILE A 1 113 ? 1.478 -0.168 -13.256 1.00 56.88 113 ILE A C 1
ATOM 881 O O . ILE A 1 113 ? 1.103 -1.318 -13.456 1.00 56.88 113 ILE A O 1
ATOM 885 N N . PHE A 1 114 ? 0.609 0.838 -13.121 1.00 54.62 114 PHE A N 1
ATOM 886 C CA . PHE A 1 114 ? -0.844 0.681 -13.190 1.00 54.62 114 PHE A CA 1
ATOM 887 C C . PHE A 1 114 ? -1.403 0.853 -14.610 1.00 54.62 114 PHE A C 1
ATOM 889 O O . PHE A 1 114 ? -2.617 0.795 -14.790 1.00 54.62 114 PHE A O 1
ATOM 896 N N . SER A 1 115 ? -0.564 1.060 -15.635 1.00 55.22 115 SER A N 1
ATOM 897 C CA . SER A 1 115 ? -1.042 1.288 -17.008 1.00 55.22 115 SER A CA 1
ATOM 898 C C . SER A 1 115 ? -1.837 0.103 -17.563 1.00 55.22 115 SER A C 1
ATOM 900 O O . SER A 1 115 ? -2.783 0.308 -18.321 1.00 55.22 115 SER A O 1
ATOM 902 N N . ASN A 1 116 ? -1.524 -1.121 -17.127 1.00 47.59 116 ASN A N 1
ATOM 903 C CA . ASN A 1 116 ? -2.240 -2.329 -17.552 1.00 47.59 116 ASN A CA 1
ATOM 904 C C . ASN A 1 116 ? -3.576 -2.535 -16.820 1.00 47.59 116 ASN A C 1
ATOM 906 O O . ASN A 1 116 ? -4.438 -3.236 -17.335 1.00 47.59 116 ASN A O 1
ATOM 910 N N . MET A 1 117 ? -3.810 -1.852 -15.693 1.00 46.38 117 MET A N 1
ATOM 911 C CA . MET A 1 117 ? -5.089 -1.908 -14.966 1.00 46.38 117 MET A CA 1
ATOM 912 C C . MET A 1 117 ? -6.234 -1.246 -15.766 1.00 46.38 117 MET A C 1
ATOM 914 O O . MET A 1 117 ? -7.406 -1.462 -15.486 1.00 46.38 117 MET A O 1
ATOM 918 N N . SER A 1 118 ? -5.897 -0.456 -16.795 1.00 41.50 118 SER A N 1
ATOM 919 C CA . SER A 1 118 ? -6.860 0.175 -17.710 1.00 41.50 118 SER A CA 1
ATOM 920 C C . SER A 1 118 ? -7.328 -0.725 -18.863 1.00 41.50 118 SER A C 1
ATOM 922 O O . SER A 1 118 ? -8.330 -0.406 -19.501 1.00 41.50 118 SER A O 1
ATOM 924 N N . MET A 1 119 ? -6.627 -1.831 -19.142 1.00 37.22 119 MET A N 1
ATOM 925 C CA . MET A 1 119 ? -6.972 -2.730 -20.252 1.00 37.22 119 MET A CA 1
ATOM 926 C C . MET A 1 119 ? -7.999 -3.790 -19.832 1.00 37.22 119 MET A C 1
ATOM 928 O O . MET A 1 119 ? -8.832 -4.164 -20.648 1.00 37.22 119 MET A O 1
ATOM 932 N N . GLU A 1 120 ? -8.005 -4.213 -18.564 1.00 42.06 120 GLU A N 1
ATOM 933 C CA . GLU A 1 120 ? -8.968 -5.207 -18.054 1.00 42.06 120 GLU A CA 1
ATOM 934 C C . GLU A 1 120 ? -10.350 -4.608 -17.749 1.00 42.06 120 GLU A C 1
ATOM 936 O O . GLU A 1 120 ? -11.356 -5.258 -17.994 1.00 42.06 120 GLU A O 1
ATOM 941 N N . ILE A 1 121 ? -10.440 -3.334 -17.346 1.00 42.62 121 ILE A N 1
ATOM 942 C CA . ILE A 1 121 ? -11.735 -2.659 -17.098 1.00 42.62 121 ILE A CA 1
ATOM 943 C C . ILE A 1 121 ? -12.508 -2.379 -18.410 1.00 42.62 121 ILE A C 1
ATOM 945 O O . ILE A 1 121 ? -13.661 -1.968 -18.384 1.00 42.62 121 ILE A O 1
ATOM 949 N N . ARG A 1 122 ? -11.891 -2.589 -19.582 1.00 33.47 122 ARG A N 1
ATOM 950 C CA . ARG A 1 122 ? -12.527 -2.396 -20.900 1.00 33.47 122 ARG A CA 1
ATOM 951 C C . ARG A 1 122 ? -13.046 -3.695 -21.533 1.00 33.47 122 ARG A C 1
ATOM 953 O O . ARG A 1 122 ? -13.437 -3.652 -22.698 1.00 33.47 122 ARG A O 1
ATOM 960 N N . LEU A 1 123 ? -12.999 -4.819 -20.816 1.00 35.53 123 LEU A N 1
ATOM 961 C CA . LEU A 1 123 ? -13.404 -6.142 -21.314 1.00 35.53 123 LEU A CA 1
ATOM 962 C C . LEU A 1 123 ? -14.660 -6.723 -20.638 1.00 35.53 123 LEU A C 1
ATOM 964 O O . LEU A 1 123 ? -14.978 -7.885 -20.874 1.00 35.53 123 LEU A O 1
ATOM 968 N N . GLU A 1 124 ? -15.408 -5.914 -19.888 1.00 35.34 124 GLU A N 1
ATOM 969 C CA . GLU A 1 124 ? -16.789 -6.202 -19.457 1.00 35.34 124 GLU A CA 1
ATOM 970 C C . GLU A 1 124 ? -17.741 -5.125 -19.992 1.00 35.34 124 GLU A C 1
ATOM 972 O O . GLU A 1 124 ? -18.883 -5.483 -20.356 1.00 35.34 124 GLU A O 1
#

Radius of gyration: 15.33 Å; Cα contacts (8 Å, |Δi|>4): 91; chains: 1; bounding box: 39×26×40 Å

Mean predicted aligned error: 9.23 Å

Sequence (124 aa):
MRNMEKISAMCVMGWSIELEKGLRSKIPGHPIEAIQKMGQRLKQWSTEPQLTMPVYSMLGLVPGEDRLFADAILLRLADAFVTGDNVTKIAIINVFLSTVRQCKTKYARAHGIFSNMSMEIRLE

Nearest PDB structures (foldseek):
  6aj4-assembly4_G  TM=4.651E-01  e=1.326E+00  Homo sapiens
  6lea-assembly2_B  TM=4.184E-01  e=4.454E+00  Helicobacter pylori CPY1124